Protein AF-A0A8B4QBU1-F1 (afdb_monomer_lite)

Organism: NCBI:txid1650

Structure (mmCIF, N/CA/C/O backbone):
data_AF-A0A8B4QBU1-F1
#
_entry.id   AF-A0A8B4QBU1-F1
#
loop_
_atom_site.group_PDB
_atom_site.id
_atom_site.type_symbol
_atom_site.label_atom_id
_atom_site.label_alt_id
_atom_site.label_comp_id
_atom_site.label_asym_id
_atom_site.label_entity_id
_atom_site.label_seq_id
_atom_site.pdbx_PDB_ins_code
_atom_site.Cartn_x
_atom_site.Cartn_y
_atom_site.Cartn_z
_atom_site.occupancy
_atom_site.B_iso_or_equiv
_atom_site.auth_seq_id
_atom_site.auth_comp_id
_atom_site.auth_asym_id
_atom_site.auth_atom_id
_atom_site.pdbx_PDB_model_num
ATOM 1 N N . MET A 1 1 ? -10.798 1.855 2.622 1.00 74.81 1 MET A N 1
ATOM 2 C CA . MET A 1 1 ? -9.623 2.195 1.807 1.00 74.81 1 MET A CA 1
ATOM 3 C C . MET A 1 1 ? -10.076 2.663 0.439 1.00 74.81 1 MET A C 1
ATOM 5 O O . MET A 1 1 ? -10.897 1.988 -0.184 1.00 74.81 1 MET A O 1
ATOM 9 N N . VAL A 1 2 ? -9.575 3.827 0.046 1.00 78.19 2 VAL A N 1
ATOM 10 C CA . VAL A 1 2 ? -9.852 4.567 -1.185 1.00 78.19 2 VAL A CA 1
ATOM 11 C C . VAL A 1 2 ? -8.502 5.026 -1.733 1.00 78.19 2 VAL A C 1
ATOM 13 O O . VAL A 1 2 ? -7.658 5.469 -0.966 1.00 78.19 2 VAL A O 1
ATOM 16 N N . ILE A 1 3 ? -8.283 4.914 -3.038 1.00 81.88 3 ILE A N 1
ATOM 17 C CA . ILE A 1 3 ? -7.080 5.439 -3.699 1.00 81.88 3 ILE A CA 1
ATOM 18 C C . ILE A 1 3 ? -7.419 6.841 -4.195 1.00 81.88 3 ILE A C 1
ATOM 20 O O . ILE A 1 3 ? -8.490 7.036 -4.771 1.00 81.88 3 ILE A O 1
ATOM 24 N N . THR A 1 4 ? -6.560 7.820 -3.914 1.00 85.38 4 THR A N 1
ATOM 25 C CA . THR A 1 4 ? -6.912 9.244 -4.070 1.00 85.38 4 THR A CA 1
ATOM 26 C C . THR A 1 4 ? -6.072 9.996 -5.098 1.00 85.38 4 THR A C 1
ATOM 28 O O . THR A 1 4 ? -6.498 11.058 -5.544 1.00 85.38 4 THR A O 1
ATOM 31 N N . GLY A 1 5 ? -4.933 9.454 -5.537 1.00 81.19 5 GLY A N 1
ATOM 32 C CA . GLY A 1 5 ? -4.136 10.066 -6.601 1.00 81.19 5 GLY A CA 1
ATOM 33 C C . GLY A 1 5 ? -2.785 9.394 -6.808 1.00 81.19 5 GLY A C 1
ATOM 34 O O . GLY A 1 5 ? -2.422 8.498 -6.059 1.00 81.19 5 GLY A O 1
ATOM 35 N N . PHE A 1 6 ? -2.039 9.848 -7.813 1.00 86.94 6 PHE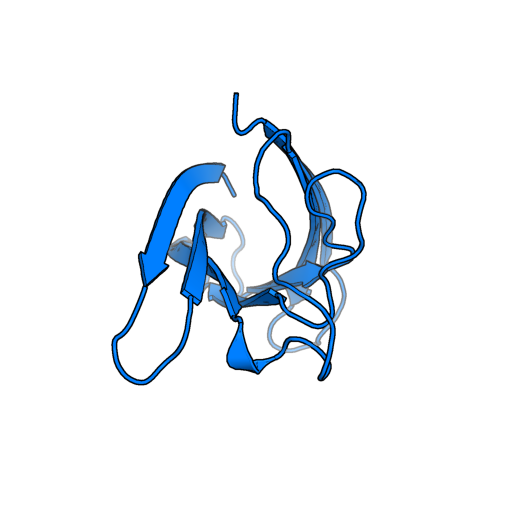 A N 1
ATOM 36 C CA . PHE A 1 6 ? -0.684 9.395 -8.131 1.00 86.94 6 PHE A CA 1
ATOM 37 C C . PHE A 1 6 ? 0.222 10.610 -8.360 1.00 86.94 6 PHE A C 1
ATOM 39 O O . PHE A 1 6 ? -0.226 11.625 -8.895 1.00 86.94 6 PHE A O 1
ATOM 46 N N . SER A 1 7 ? 1.483 10.522 -7.940 1.00 85.56 7 SER A N 1
ATOM 47 C CA . SER A 1 7 ? 2.485 11.578 -8.113 1.00 85.56 7 SER A CA 1
ATOM 48 C C . SER A 1 7 ? 3.888 10.994 -8.263 1.00 85.56 7 SER A C 1
ATOM 50 O O . SER A 1 7 ? 4.184 9.942 -7.702 1.00 85.56 7 SER A O 1
ATOM 52 N N . THR A 1 8 ? 4.767 11.691 -8.981 1.00 82.38 8 THR A N 1
ATOM 53 C CA . THR A 1 8 ? 6.185 11.330 -9.120 1.00 82.38 8 THR A CA 1
ATOM 54 C C . THR A 1 8 ? 7.069 12.492 -8.686 1.00 82.38 8 THR A C 1
ATOM 56 O O . THR A 1 8 ? 6.713 13.663 -8.848 1.00 82.38 8 THR A O 1
ATOM 59 N N . TYR A 1 9 ? 8.223 12.177 -8.102 1.00 78.75 9 TYR A N 1
ATOM 60 C CA . TYR A 1 9 ? 9.239 13.154 -7.738 1.00 78.75 9 TYR A CA 1
ATOM 61 C C . TYR A 1 9 ? 10.636 12.641 -8.096 1.00 78.75 9 TYR A C 1
ATOM 63 O O . TYR A 1 9 ? 10.913 11.449 -8.027 1.00 78.75 9 TYR A O 1
ATOM 71 N N . LYS A 1 10 ? 11.546 13.557 -8.440 1.00 74.88 10 LYS A N 1
ATOM 72 C CA . LYS A 1 10 ? 12.960 13.246 -8.685 1.00 74.88 10 LYS A CA 1
ATOM 73 C C . LYS A 1 10 ? 13.844 14.088 -7.778 1.00 74.88 10 LYS A C 1
ATOM 75 O O . LYS A 1 10 ? 13.858 15.315 -7.888 1.00 74.88 10 LYS A O 1
ATOM 80 N N . GLY A 1 11 ? 14.553 13.439 -6.859 1.00 65.44 11 GLY A N 1
ATOM 81 C CA . GLY A 1 11 ? 15.471 14.096 -5.934 1.00 65.44 11 GLY A CA 1
ATOM 82 C C . GLY A 1 11 ? 16.884 14.186 -6.510 1.00 65.44 11 GLY A C 1
ATOM 83 O O . GLY A 1 11 ? 17.365 13.249 -7.135 1.00 65.44 11 GLY A O 1
ATOM 84 N N . ALA A 1 12 ? 17.598 15.284 -6.246 1.00 57.28 12 ALA A N 1
ATOM 85 C CA . ALA A 1 12 ? 18.995 15.434 -6.678 1.00 57.28 12 ALA A CA 1
ATOM 86 C C . ALA A 1 12 ? 19.964 14.430 -6.010 1.00 57.28 12 ALA A C 1
ATOM 88 O O . ALA A 1 12 ? 21.071 14.234 -6.501 1.00 57.28 12 ALA A O 1
ATOM 89 N N . ILE A 1 13 ? 19.557 13.828 -4.885 1.00 61.78 13 ILE A N 1
ATOM 90 C CA . ILE A 1 13 ? 20.376 12.916 -4.064 1.00 61.78 13 ILE A CA 1
ATOM 91 C C . ILE A 1 13 ? 19.742 11.515 -3.953 1.00 61.78 13 ILE A C 1
ATOM 93 O O . ILE A 1 13 ? 20.457 10.546 -3.735 1.00 61.78 13 ILE A O 1
ATOM 97 N N . PHE A 1 14 ? 18.420 11.397 -4.120 1.00 58.69 14 PHE A N 1
ATOM 98 C CA . PHE A 1 14 ? 17.643 10.205 -3.744 1.00 58.69 14 PHE A CA 1
ATOM 99 C C . PHE A 1 14 ? 17.080 9.412 -4.932 1.00 58.69 14 PHE A C 1
ATOM 101 O O . PHE A 1 14 ? 16.227 8.563 -4.731 1.00 58.69 14 PHE A O 1
ATOM 108 N N . GLY A 1 15 ? 17.526 9.694 -6.159 1.00 73.25 15 GLY A N 1
ATOM 109 C CA . GLY A 1 15 ? 16.941 9.076 -7.349 1.00 73.25 15 GLY A CA 1
ATOM 110 C C . GLY A 1 15 ? 15.502 9.533 -7.610 1.00 73.25 15 GLY A C 1
ATOM 111 O O . GLY A 1 15 ? 15.027 10.551 -7.084 1.00 73.25 15 GLY A O 1
ATOM 112 N N . GLU A 1 16 ? 14.834 8.817 -8.499 1.00 85.81 16 GLU A N 1
ATOM 113 C CA . GLU A 1 16 ? 13.419 8.950 -8.802 1.00 85.81 16 GLU A CA 1
ATOM 114 C C . GLU A 1 16 ? 12.568 8.149 -7.814 1.00 85.81 16 GLU A C 1
ATOM 116 O O . GLU A 1 16 ? 12.900 7.039 -7.405 1.00 85.81 16 GLU A O 1
ATOM 121 N N . THR A 1 17 ? 11.441 8.720 -7.416 1.00 91.25 17 THR A N 1
ATOM 122 C CA . THR A 1 17 ? 10.476 8.041 -6.564 1.00 91.25 17 THR A CA 1
ATOM 123 C C . THR A 1 17 ? 9.073 8.335 -7.066 1.00 91.25 17 THR A C 1
ATOM 125 O O . THR A 1 17 ? 8.703 9.485 -7.327 1.00 91.25 17 THR A O 1
ATOM 128 N N . ALA A 1 18 ? 8.261 7.291 -7.159 1.00 92.69 18 ALA A N 1
ATOM 129 C CA . ALA A 1 18 ? 6.844 7.405 -7.464 1.00 92.69 18 ALA A CA 1
ATOM 130 C C . ALA A 1 18 ? 6.005 7.104 -6.219 1.00 92.69 18 ALA A C 1
ATOM 132 O O . ALA A 1 18 ? 6.405 6.334 -5.347 1.00 92.69 18 ALA A O 1
ATOM 133 N N . LYS A 1 19 ? 4.834 7.732 -6.124 1.00 94.69 19 LYS A N 1
ATOM 134 C CA . LYS A 1 19 ? 3.911 7.605 -4.996 1.00 94.69 19 LYS A CA 1
ATOM 135 C C . LYS A 1 19 ? 2.481 7.451 -5.484 1.00 94.69 19 LYS A C 1
ATOM 137 O O . LYS A 1 19 ? 1.963 8.320 -6.188 1.00 94.69 19 LYS A O 1
ATOM 142 N N . LEU A 1 20 ? 1.821 6.384 -5.050 1.00 95.06 20 LEU A N 1
ATOM 143 C CA . LEU A 1 20 ? 0.378 6.207 -5.194 1.00 95.06 20 LEU A CA 1
ATOM 144 C C . LEU A 1 20 ? -0.295 6.555 -3.860 1.00 95.06 20 LEU A C 1
ATOM 146 O O . LEU A 1 20 ? -0.127 5.832 -2.882 1.00 95.06 20 LEU A O 1
ATOM 150 N N . LEU A 1 21 ? -1.051 7.654 -3.826 1.00 94.94 21 LEU A N 1
ATOM 151 C CA . LEU A 1 21 ? -1.711 8.178 -2.629 1.00 94.94 21 LEU A CA 1
ATOM 152 C C . LEU A 1 21 ? -2.921 7.309 -2.254 1.00 94.94 21 LEU A C 1
ATOM 154 O O . LEU A 1 21 ? -3.873 7.152 -3.033 1.00 94.94 21 LEU A O 1
ATOM 158 N N . VAL A 1 22 ? -2.944 6.822 -1.018 1.00 95.44 22 VAL A N 1
ATOM 159 C CA . VAL A 1 22 ? -3.986 5.950 -0.469 1.00 95.44 22 VAL A CA 1
ATOM 160 C C . VAL A 1 22 ? -4.581 6.568 0.795 1.00 95.44 22 VAL A C 1
ATOM 162 O O . VAL A 1 22 ? -3.886 6.986 1.717 1.00 95.44 22 VAL A O 1
ATOM 165 N N . GLU A 1 23 ? -5.908 6.595 0.862 1.00 96.50 23 GLU A N 1
ATOM 166 C CA . GLU A 1 23 ? -6.657 6.918 2.071 1.00 96.50 23 GLU A CA 1
ATOM 167 C C . GLU A 1 23 ? -7.228 5.636 2.692 1.00 96.50 23 GLU A C 1
ATOM 169 O O . GLU A 1 23 ? -8.050 4.918 2.106 1.00 96.50 23 GLU A O 1
ATOM 174 N N . ILE A 1 24 ? -6.815 5.337 3.920 1.00 96.38 24 ILE A N 1
ATOM 175 C CA . ILE A 1 24 ? -7.197 4.125 4.642 1.00 96.38 24 ILE A CA 1
ATOM 176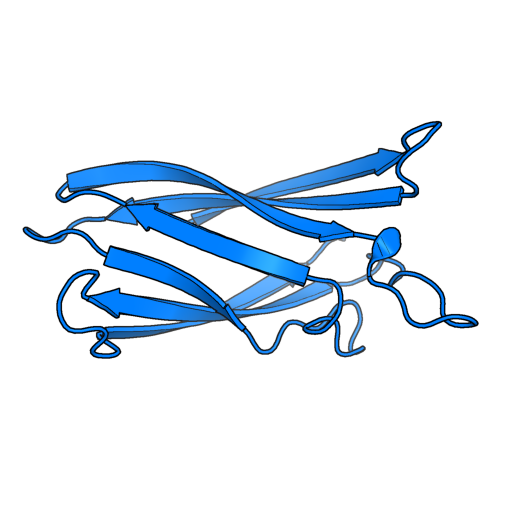 C C . ILE A 1 24 ? -8.071 4.513 5.828 1.00 96.38 24 ILE A C 1
ATOM 178 O O . ILE A 1 24 ? -7.597 5.060 6.814 1.00 96.38 24 ILE A O 1
ATOM 182 N N . THR A 1 25 ? -9.362 4.190 5.759 1.00 96.38 25 THR A N 1
ATOM 183 C CA . THR A 1 25 ? -10.285 4.315 6.896 1.00 96.38 25 THR A CA 1
ATOM 184 C C . THR A 1 25 ? -10.466 2.972 7.588 1.00 96.38 25 THR A C 1
ATOM 186 O O . THR A 1 25 ? -11.062 2.057 7.006 1.00 96.38 25 THR A O 1
ATOM 189 N N . ASN A 1 26 ? -10.030 2.882 8.842 1.00 96.75 26 ASN A N 1
ATOM 190 C CA . ASN A 1 26 ? -10.310 1.749 9.711 1.00 96.75 26 ASN A CA 1
ATOM 191 C C . ASN A 1 26 ? -11.669 1.949 10.398 1.00 96.75 26 ASN A C 1
ATOM 193 O O . ASN A 1 26 ? -11.836 2.824 11.245 1.00 96.75 26 ASN A O 1
ATOM 197 N N . LYS A 1 27 ? -12.657 1.124 10.040 1.00 95.75 27 LYS A N 1
ATOM 198 C CA . LYS A 1 27 ? -14.002 1.159 10.645 1.00 95.75 27 LYS A CA 1
ATOM 199 C C . LYS A 1 27 ? -14.171 0.185 11.815 1.00 95.75 27 LYS A C 1
ATOM 201 O O . LYS A 1 27 ? -15.240 0.172 12.426 1.00 95.75 27 LYS A O 1
ATOM 206 N N . SER A 1 28 ? -13.162 -0.623 12.124 1.00 94.81 28 SER A N 1
ATOM 207 C CA . SER A 1 28 ? -13.205 -1.599 13.215 1.00 94.81 28 SER A CA 1
ATOM 208 C C . SER A 1 28 ? -12.961 -0.948 14.585 1.00 94.81 28 SER A C 1
ATOM 210 O O . SER A 1 28 ? -12.678 0.249 14.677 1.00 94.81 28 SER A O 1
ATOM 212 N N . ASP A 1 29 ? -13.112 -1.740 15.647 1.00 96.38 29 ASP A N 1
ATOM 213 C CA . ASP A 1 29 ? -12.877 -1.335 17.042 1.00 96.38 29 ASP A CA 1
ATOM 214 C C . ASP A 1 29 ? -11.447 -1.645 17.528 1.00 96.38 29 ASP A C 1
ATOM 216 O O . ASP A 1 29 ? -11.157 -1.519 18.714 1.00 96.38 29 ASP A O 1
ATOM 220 N N . ARG A 1 30 ? -10.545 -2.040 16.623 1.00 94.19 30 ARG A N 1
ATOM 221 C CA . ARG A 1 30 ? -9.143 -2.375 16.914 1.00 94.19 30 ARG A CA 1
ATOM 222 C C . ARG A 1 30 ? -8.201 -1.706 15.915 1.00 94.19 30 ARG A C 1
ATOM 224 O O . ARG A 1 30 ? -8.657 -1.243 14.872 1.00 94.19 30 ARG A O 1
ATOM 231 N N . ALA A 1 31 ? -6.913 -1.615 16.235 1.00 97.62 31 ALA A N 1
ATOM 232 C CA . ALA A 1 31 ? -5.908 -1.182 15.265 1.00 97.62 31 ALA A CA 1
ATOM 233 C C . ALA A 1 31 ? -5.722 -2.252 14.175 1.00 97.62 31 ALA A C 1
ATOM 235 O O . ALA A 1 31 ? -5.926 -3.439 14.428 1.00 97.62 31 ALA A O 1
ATOM 236 N N . ILE A 1 32 ? -5.386 -1.811 12.965 1.00 97.69 32 ILE A N 1
ATOM 237 C CA . ILE A 1 32 ? -5.070 -2.684 11.830 1.00 97.69 32 ILE A CA 1
ATOM 238 C C . ILE A 1 32 ? -3.753 -2.238 11.211 1.00 97.69 32 ILE A C 1
ATOM 240 O O . ILE A 1 32 ? -3.490 -1.035 11.192 1.00 97.69 32 ILE A O 1
ATOM 244 N N . SER A 1 33 ? -3.004 -3.173 10.645 1.00 97.25 33 SER A N 1
ATOM 245 C CA . SER A 1 33 ? -1.831 -2.890 9.810 1.00 97.25 33 SER A CA 1
ATOM 246 C C . SER A 1 33 ? -2.195 -3.177 8.356 1.00 97.25 33 SER A C 1
ATOM 248 O O . SER A 1 33 ? -2.893 -4.154 8.071 1.00 97.25 33 SER A O 1
ATOM 250 N N . VAL A 1 34 ? -1.789 -2.309 7.431 1.00 97.38 34 VAL A N 1
ATOM 251 C CA . VAL A 1 34 ? -2.111 -2.424 6.004 1.00 97.38 34 VAL A CA 1
ATOM 252 C C . VAL A 1 34 ? -0.832 -2.449 5.188 1.00 97.38 34 VAL A C 1
ATOM 254 O O . VAL A 1 34 ? -0.070 -1.488 5.209 1.00 97.38 34 VAL A O 1
ATOM 257 N N . HIS A 1 35 ? -0.654 -3.535 4.441 1.00 96.62 35 HIS A N 1
ATOM 258 C CA . HIS A 1 35 ? 0.461 -3.741 3.527 1.00 96.62 35 HIS A CA 1
ATOM 259 C C . HIS A 1 35 ? -0.032 -3.724 2.084 1.00 96.62 35 HIS A C 1
ATOM 261 O O . HIS A 1 35 ? -1.200 -4.033 1.826 1.00 96.62 35 HIS A O 1
ATOM 267 N N . ALA A 1 36 ? 0.849 -3.365 1.154 1.00 95.94 36 ALA A N 1
ATOM 268 C CA . ALA A 1 36 ? 0.630 -3.535 -0.277 1.00 95.94 36 ALA A CA 1
ATOM 269 C C . ALA A 1 36 ? 1.574 -4.629 -0.798 1.00 95.94 36 ALA A C 1
ATOM 271 O O . ALA A 1 36 ? 2.784 -4.505 -0.658 1.00 95.94 36 ALA A O 1
ATOM 272 N N . ASP A 1 37 ? 1.004 -5.681 -1.385 1.00 95.00 37 ASP A N 1
ATOM 273 C CA . ASP A 1 37 ? 1.699 -6.888 -1.838 1.00 95.00 37 ASP A CA 1
ATOM 274 C C . ASP A 1 37 ? 1.308 -7.236 -3.283 1.00 95.00 37 ASP A C 1
ATOM 276 O O . ASP A 1 37 ? 0.236 -6.841 -3.763 1.00 95.00 37 ASP A O 1
ATOM 280 N N . HIS A 1 38 ? 2.120 -8.061 -3.951 1.00 96.38 38 HIS A N 1
ATOM 281 C CA . HIS A 1 38 ? 1.910 -8.506 -5.336 1.00 96.38 38 HIS A CA 1
ATOM 282 C C . HIS A 1 38 ? 1.730 -7.341 -6.316 1.00 96.38 38 HIS A C 1
ATOM 284 O O . HIS A 1 38 ? 0.900 -7.388 -7.228 1.00 96.38 38 HIS A O 1
ATOM 290 N N . ILE A 1 39 ? 2.485 -6.278 -6.085 1.00 97.00 39 ILE A N 1
ATOM 291 C CA . ILE A 1 39 ? 2.488 -5.052 -6.847 1.00 97.00 39 ILE A CA 1
ATOM 292 C C . ILE A 1 39 ? 3.103 -5.315 -8.213 1.00 97.00 39 ILE A C 1
ATOM 294 O O . ILE A 1 39 ? 4.209 -5.844 -8.350 1.00 97.00 39 ILE A O 1
ATOM 298 N N . SER A 1 40 ? 2.381 -4.884 -9.237 1.00 96.62 40 SER A N 1
ATOM 299 C CA . SER A 1 40 ? 2.892 -4.776 -10.591 1.00 96.62 40 SER A CA 1
ATOM 300 C C . SER A 1 40 ? 2.578 -3.404 -11.167 1.00 96.62 40 SER A C 1
ATOM 302 O O . SER A 1 40 ? 1.540 -2.803 -10.879 1.00 96.62 40 SER A O 1
ATOM 304 N N . VAL A 1 41 ? 3.499 -2.903 -11.978 1.00 96.12 41 VAL A N 1
ATOM 305 C CA . VAL A 1 41 ? 3.355 -1.658 -12.728 1.00 96.12 41 VAL A CA 1
ATOM 306 C C . VAL A 1 41 ? 3.530 -2.004 -14.197 1.00 96.12 41 VAL A C 1
ATOM 308 O O . VAL A 1 41 ? 4.540 -2.595 -14.575 1.00 96.12 41 VAL A O 1
ATOM 311 N N . ASP A 1 42 ? 2.529 -1.684 -15.014 1.00 94.94 42 ASP A N 1
ATOM 312 C CA . ASP A 1 42 ? 2.509 -1.975 -16.455 1.00 94.94 42 ASP A CA 1
ATOM 313 C C . ASP A 1 42 ? 2.794 -3.463 -16.770 1.00 94.94 42 ASP A C 1
ATOM 315 O O . ASP A 1 42 ? 3.487 -3.811 -17.727 1.00 94.94 42 ASP A O 1
ATOM 319 N N . GLY A 1 43 ? 2.296 -4.365 -15.914 1.00 94.06 43 GLY A N 1
ATOM 320 C CA . GLY A 1 43 ? 2.481 -5.816 -16.035 1.00 94.06 43 GLY A CA 1
ATOM 321 C C . GLY A 1 43 ? 3.847 -6.348 -15.578 1.00 94.06 43 GLY A C 1
ATOM 322 O O . GLY A 1 43 ? 4.092 -7.550 -15.689 1.00 94.06 43 GLY A O 1
ATOM 323 N N . VAL A 1 44 ? 4.730 -5.496 -15.048 1.00 93.25 44 VAL A N 1
ATOM 324 C CA . VAL A 1 44 ? 6.033 -5.885 -14.485 1.00 93.25 44 VAL A CA 1
ATOM 325 C C . VAL A 1 44 ? 5.952 -5.907 -12.961 1.00 93.25 44 VAL A C 1
ATOM 327 O O . VAL A 1 44 ? 5.471 -4.950 -12.359 1.00 93.25 44 VAL A O 1
ATOM 330 N N . MET A 1 45 ? 6.427 -6.986 -12.331 1.00 94.44 45 MET A N 1
ATOM 331 C CA . MET A 1 45 ? 6.487 -7.087 -10.867 1.00 94.44 45 MET A CA 1
ATOM 332 C C . MET A 1 45 ? 7.362 -5.977 -10.281 1.00 94.44 45 MET A C 1
ATOM 334 O O . MET A 1 45 ? 8.468 -5.751 -10.766 1.00 94.44 45 MET A O 1
ATOM 338 N N . ALA A 1 46 ? 6.853 -5.319 -9.244 1.00 94.75 46 ALA A N 1
ATOM 339 C CA . ALA A 1 46 ? 7.485 -4.180 -8.585 1.00 94.75 46 ALA A CA 1
ATOM 340 C C . ALA A 1 46 ? 7.469 -4.305 -7.047 1.00 94.75 46 ALA A C 1
ATOM 342 O O . ALA A 1 46 ? 7.670 -3.317 -6.345 1.00 94.75 46 ALA A O 1
ATOM 343 N N . ASP A 1 47 ? 7.216 -5.504 -6.509 1.00 92.81 47 ASP A N 1
ATOM 344 C CA . ASP A 1 47 ? 7.254 -5.790 -5.063 1.00 92.81 47 ASP A CA 1
ATOM 345 C C . ASP A 1 47 ? 8.622 -5.496 -4.430 1.00 92.81 47 ASP A C 1
ATOM 347 O O . ASP A 1 47 ? 8.711 -5.139 -3.263 1.00 92.81 47 ASP A O 1
ATOM 351 N N . ASP A 1 48 ? 9.701 -5.651 -5.194 1.00 92.25 48 ASP A N 1
ATOM 352 C CA . ASP A 1 48 ? 11.079 -5.431 -4.751 1.00 92.25 48 ASP A CA 1
ATOM 353 C C . ASP A 1 48 ? 11.439 -3.949 -4.600 1.00 92.25 48 ASP A C 1
ATOM 355 O O . ASP A 1 48 ? 12.345 -3.606 -3.840 1.00 92.25 48 ASP A O 1
ATOM 359 N N . VAL A 1 49 ? 10.719 -3.077 -5.303 1.00 93.75 49 VAL A N 1
ATOM 360 C CA . VAL A 1 49 ? 10.959 -1.629 -5.315 1.00 93.75 49 VAL A CA 1
ATOM 361 C C . VAL A 1 49 ? 9.842 -0.830 -4.662 1.00 93.75 49 VAL A C 1
ATOM 363 O O . VAL A 1 49 ? 9.951 0.394 -4.577 1.00 93.75 49 VAL A O 1
ATOM 366 N N . SER A 1 50 ? 8.766 -1.491 -4.226 1.00 94.69 50 SER A N 1
ATOM 367 C CA . SER A 1 50 ? 7.594 -0.840 -3.651 1.00 94.69 50 SER A CA 1
ATOM 368 C C . SER A 1 50 ? 7.344 -1.240 -2.207 1.00 94.69 50 SER A C 1
ATOM 370 O O . SER A 1 50 ? 7.635 -2.354 -1.785 1.00 94.69 50 SER A O 1
ATOM 372 N N . PHE A 1 51 ? 6.804 -0.306 -1.428 1.00 94.69 51 PHE A N 1
ATOM 373 C CA . PHE A 1 51 ? 6.426 -0.572 -0.049 1.00 94.69 51 PHE A CA 1
ATOM 374 C C . PHE A 1 51 ? 5.265 0.310 0.410 1.00 94.69 51 PHE A C 1
ATOM 376 O O . PHE A 1 51 ? 5.144 1.486 0.052 1.00 94.69 51 PHE A O 1
ATOM 383 N N . LEU A 1 52 ? 4.425 -0.288 1.248 1.00 96.06 52 LEU A N 1
ATOM 384 C CA . LEU A 1 52 ? 3.456 0.366 2.113 1.00 96.06 52 LEU A CA 1
ATOM 385 C C . LEU A 1 52 ? 3.364 -0.480 3.379 1.00 96.06 52 LEU A C 1
ATOM 387 O O . LEU A 1 52 ? 3.081 -1.672 3.287 1.00 96.06 52 LEU A O 1
ATOM 391 N N . ASP A 1 53 ? 3.553 0.154 4.526 1.00 94.31 53 ASP A N 1
ATOM 392 C CA . ASP A 1 53 ? 3.279 -0.422 5.838 1.00 94.31 53 ASP A CA 1
ATOM 393 C C . ASP A 1 53 ? 2.678 0.694 6.698 1.00 94.31 53 ASP A C 1
ATOM 395 O O . ASP A 1 53 ? 3.342 1.686 7.007 1.00 94.31 53 ASP A O 1
ATOM 399 N N . GLU A 1 54 ? 1.378 0.592 6.976 1.00 97.00 54 GLU A N 1
ATOM 400 C CA . GLU A 1 54 ? 0.633 1.617 7.704 1.00 97.00 54 GLU A CA 1
ATOM 401 C C . GLU A 1 54 ? -0.254 0.995 8.787 1.00 97.00 54 GLU A C 1
ATOM 403 O O . GLU A 1 54 ? -1.219 0.280 8.490 1.00 97.00 54 GLU A O 1
ATOM 408 N N . THR A 1 55 ? -0.003 1.360 10.046 1.00 97.44 55 THR A N 1
ATOM 409 C CA . THR A 1 55 ? -0.911 1.065 11.161 1.00 97.44 55 THR A CA 1
ATOM 410 C C . THR A 1 55 ? -1.977 2.151 11.291 1.00 97.44 55 THR A C 1
ATOM 412 O O . THR A 1 55 ? -1.696 3.315 11.574 1.00 97.44 55 THR A O 1
ATOM 415 N N . VAL A 1 56 ? -3.249 1.759 11.192 1.00 97.69 56 VAL A N 1
ATOM 416 C CA . VAL A 1 56 ? -4.395 2.660 11.360 1.00 97.69 56 VAL A CA 1
ATOM 417 C C . VAL A 1 56 ? -5.159 2.310 12.630 1.00 97.69 56 VAL A C 1
ATOM 419 O O . VAL A 1 56 ? -5.829 1.278 12.723 1.00 97.69 56 VAL A O 1
ATOM 422 N N . ALA A 1 57 ? -5.119 3.214 13.610 1.00 97.88 57 ALA A N 1
ATOM 423 C CA . ALA A 1 57 ? -5.856 3.065 14.862 1.00 97.88 57 ALA A CA 1
ATOM 424 C C . ALA A 1 57 ? -7.377 2.915 14.644 1.00 97.88 57 ALA A C 1
ATOM 426 O O . ALA A 1 57 ? -7.941 3.370 13.643 1.00 97.88 57 ALA A O 1
ATOM 427 N N . ALA A 1 58 ? -8.055 2.305 15.621 1.00 97.19 58 ALA A N 1
ATOM 428 C CA . ALA A 1 58 ? -9.501 2.092 15.592 1.00 97.19 58 ALA A CA 1
ATOM 429 C C . ALA A 1 58 ? -10.264 3.392 15.281 1.00 97.19 58 ALA A C 1
ATOM 431 O O . ALA A 1 58 ? -10.015 4.442 15.882 1.00 97.19 58 ALA A O 1
ATOM 432 N N . LYS A 1 59 ? -11.221 3.317 14.348 1.00 97.38 59 LYS A N 1
ATOM 433 C CA . LYS A 1 59 ? -12.068 4.445 13.908 1.00 97.38 59 LYS A CA 1
ATOM 434 C C . LYS A 1 59 ? -11.313 5.650 13.324 1.00 97.38 59 LYS A C 1
ATOM 436 O O . LYS A 1 59 ? -11.894 6.735 13.242 1.00 97.38 59 LYS A O 1
ATOM 441 N N . LYS A 1 60 ? -10.041 5.510 12.935 1.00 98.12 60 LYS A N 1
ATOM 442 C CA . LYS A 1 60 ? -9.251 6.589 12.317 1.00 98.12 60 LYS A CA 1
ATOM 443 C C . LYS A 1 60 ? -9.113 6.418 10.806 1.00 98.12 60 LYS A C 1
ATOM 445 O O . LYS A 1 60 ? -9.369 5.351 10.246 1.00 98.12 60 LYS A O 1
ATOM 450 N N . THR A 1 61 ? -8.706 7.512 10.167 1.00 97.62 61 THR A N 1
ATOM 451 C CA . THR A 1 61 ? -8.308 7.555 8.761 1.00 97.62 61 THR A CA 1
ATOM 452 C C . THR A 1 61 ? -6.847 7.977 8.679 1.00 97.62 61 THR A C 1
ATOM 454 O O . THR A 1 61 ? -6.479 8.979 9.290 1.00 97.62 61 THR A O 1
ATOM 457 N N . ALA A 1 62 ? 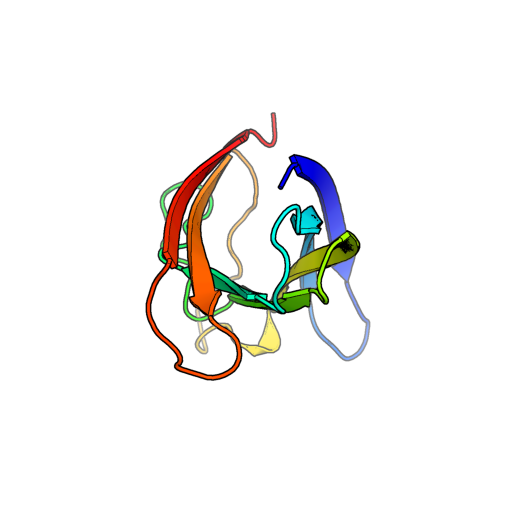-6.055 7.239 7.908 1.00 97.00 62 ALA A N 1
ATOM 458 C CA . ALA A 1 62 ? -4.697 7.599 7.521 1.00 97.00 62 ALA A CA 1
ATOM 459 C C . ALA A 1 62 ? -4.658 8.001 6.040 1.00 97.00 62 ALA A C 1
ATOM 461 O O . ALA A 1 62 ? -5.417 7.470 5.224 1.00 97.00 62 ALA A O 1
ATOM 462 N N . LYS A 1 63 ? -3.775 8.944 5.709 1.00 96.25 63 LYS A N 1
ATOM 463 C CA . LYS A 1 63 ? -3.395 9.291 4.336 1.00 96.25 63 LYS A CA 1
ATOM 464 C C . LYS A 1 63 ? -1.920 8.958 4.195 1.00 96.25 63 LYS A C 1
ATOM 466 O O . LYS A 1 63 ? -1.115 9.518 4.932 1.00 96.25 63 LYS A O 1
ATOM 471 N N . THR A 1 64 ? -1.617 8.033 3.304 1.00 96.00 64 THR A N 1
ATOM 472 C CA . THR A 1 64 ? -0.303 7.403 3.161 1.00 96.00 64 THR A CA 1
ATOM 473 C C . THR A 1 64 ? -0.066 7.066 1.690 1.00 96.00 64 THR A C 1
ATOM 475 O O . THR A 1 64 ? -0.951 7.296 0.863 1.00 96.00 64 THR A O 1
ATOM 478 N N . ASP A 1 65 ? 1.099 6.520 1.357 1.00 95.88 65 ASP A N 1
ATOM 479 C CA . ASP A 1 65 ? 1.511 6.275 -0.023 1.00 95.88 65 ASP A CA 1
ATOM 480 C C . ASP A 1 65 ? 2.046 4.853 -0.192 1.00 95.88 65 ASP A C 1
ATOM 482 O O . ASP A 1 65 ? 2.862 4.407 0.612 1.00 95.88 65 ASP A O 1
ATOM 486 N N . ILE A 1 66 ? 1.690 4.185 -1.294 1.00 96.38 66 ILE A N 1
ATOM 487 C CA . ILE A 1 66 ? 2.572 3.138 -1.826 1.00 96.38 66 ILE A CA 1
ATOM 488 C C . ILE A 1 66 ? 3.739 3.870 -2.480 1.00 96.38 66 ILE A C 1
ATOM 490 O O . ILE A 1 66 ? 3.537 4.633 -3.432 1.00 96.38 66 ILE A O 1
ATOM 494 N N . THR A 1 67 ? 4.936 3.676 -1.937 1.00 95.56 67 THR A N 1
ATOM 495 C CA . THR A 1 67 ? 6.159 4.324 -2.415 1.00 95.56 67 THR A CA 1
ATOM 496 C C . THR A 1 67 ? 6.930 3.360 -3.297 1.00 95.56 67 THR A C 1
ATOM 498 O O . THR A 1 67 ? 7.103 2.211 -2.914 1.00 95.56 67 THR A O 1
ATOM 501 N N . PHE A 1 68 ? 7.393 3.834 -4.452 1.00 94.62 68 PHE A N 1
ATOM 502 C CA . PHE A 1 68 ? 8.286 3.120 -5.360 1.00 94.62 68 PHE A CA 1
ATOM 503 C C . PHE A 1 68 ? 9.613 3.865 -5.414 1.00 94.62 68 PHE A C 1
ATOM 505 O O . PHE A 1 68 ? 9.614 5.034 -5.803 1.00 94.62 68 PHE A O 1
ATOM 512 N N . ASP A 1 69 ? 10.717 3.222 -5.047 1.00 92.50 69 ASP A N 1
ATOM 513 C CA . ASP A 1 69 ? 12.010 3.890 -4.866 1.00 92.50 69 ASP A CA 1
ATOM 514 C C . ASP A 1 69 ? 13.077 3.340 -5.827 1.00 92.50 69 ASP A C 1
ATOM 516 O O . ASP A 1 69 ? 13.409 2.154 -5.790 1.00 92.50 69 ASP A O 1
ATOM 520 N N . GLU A 1 70 ? 13.647 4.211 -6.672 1.00 90.31 70 GLU A N 1
ATOM 521 C CA . GLU A 1 70 ? 14.727 3.857 -7.603 1.00 90.31 70 GLU A CA 1
ATOM 522 C C . GLU A 1 70 ? 15.959 3.294 -6.882 1.00 90.31 70 GLU A C 1
ATOM 524 O O . GLU A 1 70 ? 16.679 2.469 -7.443 1.00 90.31 70 GLU A O 1
ATOM 529 N N . LEU A 1 71 ? 16.198 3.673 -5.623 1.00 90.12 71 LEU A N 1
ATOM 530 C CA . LEU A 1 71 ? 17.324 3.157 -4.843 1.00 90.12 71 LEU A CA 1
ATOM 531 C C . LEU A 1 71 ? 17.212 1.656 -4.538 1.00 90.12 71 LEU A C 1
ATOM 533 O O . LEU A 1 71 ? 18.223 1.027 -4.221 1.00 90.12 71 LEU A O 1
ATOM 537 N N . LEU A 1 72 ? 16.006 1.089 -4.626 1.00 91.00 72 LEU A N 1
ATOM 538 C CA . LEU A 1 72 ? 15.753 -0.340 -4.440 1.00 91.00 72 LEU A CA 1
ATOM 539 C C . LEU A 1 72 ? 15.869 -1.134 -5.747 1.00 91.00 72 LEU A C 1
ATOM 541 O O . LEU A 1 72 ? 15.919 -2.363 -5.712 1.00 91.00 72 LEU A O 1
ATOM 545 N N . VAL A 1 73 ? 15.944 -0.456 -6.897 1.00 90.62 73 VAL A N 1
ATOM 546 C CA . VAL A 1 73 ? 16.061 -1.110 -8.203 1.00 90.62 73 VAL A CA 1
ATOM 547 C C . VAL A 1 73 ? 17.375 -1.880 -8.283 1.00 90.62 73 VAL A C 1
ATOM 549 O O . VAL A 1 73 ? 18.463 -1.359 -8.022 1.00 90.62 73 VAL A O 1
ATOM 552 N N . GLU A 1 74 ? 17.287 -3.143 -8.699 1.00 89.31 74 GLU A N 1
ATOM 553 C CA . GLU A 1 74 ? 18.465 -3.971 -8.932 1.00 89.31 74 GLU A CA 1
ATOM 554 C C . GLU A 1 74 ? 19.410 -3.316 -9.953 1.00 89.31 74 GLU A C 1
ATOM 556 O O . GLU A 1 74 ? 18.998 -2.827 -11.008 1.00 89.31 74 GLU A O 1
ATOM 5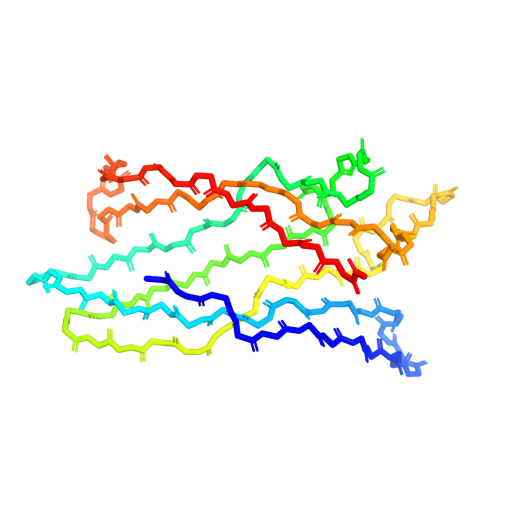61 N N . LYS A 1 75 ? 20.716 -3.349 -9.672 1.00 87.94 75 LYS A N 1
ATOM 562 C CA . LYS A 1 75 ? 21.735 -2.746 -10.537 1.00 87.94 75 LYS A CA 1
ATOM 563 C C . LYS A 1 75 ? 21.608 -3.233 -11.987 1.00 87.94 75 LYS A C 1
ATOM 565 O O . LYS A 1 75 ? 21.790 -4.412 -12.273 1.00 87.94 75 LYS A O 1
ATOM 570 N N . GLY A 1 76 ? 21.422 -2.289 -12.909 1.00 85.19 76 GLY A N 1
ATOM 571 C CA . GLY A 1 76 ? 21.289 -2.567 -14.343 1.00 85.19 76 GLY A CA 1
ATOM 572 C C . GLY A 1 76 ? 19.845 -2.757 -14.815 1.00 85.19 76 GLY A C 1
ATOM 573 O O . GLY A 1 76 ? 19.642 -2.977 -16.007 1.00 85.19 76 GLY A O 1
ATOM 574 N N . LYS A 1 77 ? 18.864 -2.648 -13.914 1.00 88.56 77 LYS A N 1
ATOM 575 C CA . LYS A 1 77 ? 17.451 -2.459 -14.246 1.00 88.56 77 LYS A CA 1
ATOM 576 C C . LYS A 1 77 ? 17.065 -0.985 -14.119 1.00 88.56 77 LYS A C 1
ATOM 578 O O . LYS A 1 77 ? 17.824 -0.174 -13.592 1.00 88.56 77 LYS A O 1
ATOM 583 N N . GLU A 1 78 ? 15.888 -0.664 -14.633 1.00 87.50 78 GLU A N 1
ATOM 584 C CA . GLU A 1 78 ? 15.277 0.660 -14.558 1.00 87.50 78 GLU A CA 1
ATOM 585 C C . GLU A 1 78 ? 13.996 0.581 -13.723 1.00 87.50 78 GLU A C 1
ATOM 587 O O . GLU A 1 78 ? 13.386 -0.487 -13.614 1.00 87.50 78 GLU A O 1
ATOM 592 N N . MET A 1 79 ? 13.582 1.716 -13.159 1.00 89.81 79 MET A N 1
ATOM 593 C CA . MET A 1 79 ? 12.254 1.848 -12.564 1.00 89.81 79 MET A CA 1
ATOM 594 C C . MET A 1 79 ? 11.156 1.511 -13.588 1.00 89.81 79 MET A C 1
ATOM 596 O O . MET A 1 79 ? 11.326 1.777 -14.784 1.00 89.81 79 MET A O 1
ATOM 600 N N . PRO A 1 80 ? 10.002 0.981 -13.142 1.00 89.19 80 PRO A N 1
ATOM 601 C CA . PRO A 1 80 ? 8.826 0.872 -13.994 1.00 89.19 80 PRO A CA 1
ATOM 602 C C . PRO A 1 80 ? 8.433 2.227 -14.594 1.00 89.19 80 PRO A C 1
ATOM 604 O O . PRO A 1 80 ? 8.718 3.278 -14.022 1.00 89.19 80 PRO A O 1
ATOM 607 N N . LYS A 1 81 ? 7.761 2.215 -15.748 1.00 90.69 81 LYS A N 1
ATOM 608 C CA . LYS A 1 81 ? 7.462 3.447 -16.495 1.00 90.69 81 LYS A CA 1
ATOM 609 C C . LYS A 1 81 ? 6.215 4.189 -16.020 1.00 90.69 81 LYS A C 1
ATOM 611 O O . LYS A 1 81 ? 6.105 5.385 -16.280 1.00 90.69 81 LYS A O 1
ATOM 616 N N . PHE A 1 82 ? 5.305 3.507 -15.323 1.00 92.81 82 PHE A N 1
ATOM 617 C CA . PHE A 1 82 ? 4.050 4.075 -14.820 1.00 92.81 82 PHE A CA 1
ATOM 618 C C . PHE A 1 82 ? 3.179 4.663 -15.947 1.00 92.81 82 PHE A C 1
ATOM 620 O O . PHE A 1 82 ? 2.681 5.786 -15.856 1.00 92.81 82 PHE A O 1
ATOM 627 N N . GLU A 1 83 ? 3.002 3.915 -17.038 1.00 92.56 83 GLU A N 1
ATOM 628 C CA . GLU A 1 83 ? 2.312 4.388 -18.241 1.00 92.56 83 GLU A CA 1
ATOM 629 C C . GLU A 1 83 ? 0.866 3.904 -18.392 1.00 92.56 83 GLU A C 1
ATOM 631 O O . GLU A 1 83 ? 0.084 4.597 -19.054 1.00 92.56 83 GLU A O 1
ATOM 636 N N . GLU A 1 84 ? 0.516 2.743 -17.843 1.00 94.00 84 GLU A N 1
ATOM 637 C CA . GLU A 1 84 ? -0.766 2.068 -18.053 1.00 94.00 84 GLU A CA 1
ATOM 638 C C . GLU A 1 84 ? -1.524 1.887 -16.738 1.00 94.00 84 GLU A C 1
ATOM 640 O O . GLU A 1 84 ? -2.593 2.482 -16.551 1.00 94.00 84 GLU A O 1
ATOM 645 N N . ALA A 1 85 ? -0.990 1.072 -15.826 1.00 95.56 85 ALA A N 1
ATOM 646 C CA . ALA A 1 85 ? -1.689 0.700 -14.604 1.00 95.56 85 ALA A CA 1
ATOM 647 C C . ALA A 1 85 ? -0.755 0.253 -13.474 1.00 95.56 85 ALA A C 1
ATOM 649 O O . ALA A 1 85 ? 0.328 -0.281 -13.703 1.00 95.56 85 ALA A O 1
ATOM 650 N N . ILE A 1 86 ? -1.237 0.429 -12.244 1.00 96.62 86 ILE A N 1
ATOM 651 C CA . ILE A 1 86 ? -0.670 -0.155 -11.028 1.00 96.62 86 ILE A CA 1
ATOM 652 C C . ILE A 1 86 ? -1.686 -1.148 -10.476 1.00 96.62 86 ILE A C 1
ATOM 654 O O . ILE A 1 86 ? -2.828 -0.784 -10.177 1.00 96.62 86 ILE A O 1
ATOM 658 N N . GLU A 1 87 ? -1.270 -2.393 -10.319 1.00 97.31 87 GLU A N 1
ATOM 659 C CA . GLU A 1 87 ? -2.096 -3.472 -9.791 1.00 97.31 87 GLU A CA 1
ATOM 660 C C . GLU A 1 87 ? -1.435 -4.081 -8.566 1.00 97.31 87 GLU A C 1
ATOM 662 O O . GLU A 1 87 ? -0.216 -4.062 -8.437 1.00 97.31 87 GLU A O 1
ATOM 667 N N . GLY A 1 88 ? -2.241 -4.636 -7.670 1.00 96.88 88 GLY A N 1
ATOM 668 C CA . GLY A 1 88 ? -1.727 -5.371 -6.527 1.00 96.88 88 GLY A CA 1
ATOM 669 C C . GLY A 1 88 ? -2.817 -5.750 -5.547 1.00 96.88 88 GLY A C 1
ATOM 670 O O . GLY A 1 88 ? -4.006 -5.798 -5.880 1.00 96.88 88 GLY A O 1
ATOM 671 N N . LYS A 1 89 ? -2.412 -6.023 -4.313 1.00 96.44 89 LYS A N 1
ATOM 672 C CA . LYS A 1 89 ? -3.294 -6.445 -3.232 1.00 96.44 89 LYS A CA 1
ATOM 673 C C . LYS A 1 89 ? -2.951 -5.687 -1.966 1.00 96.44 89 LYS A C 1
ATOM 675 O O . LYS A 1 89 ? -1.792 -5.552 -1.616 1.00 96.44 89 LYS A O 1
ATOM 680 N N . PHE A 1 90 ? -3.971 -5.231 -1.255 1.00 97.00 90 PHE A N 1
ATOM 681 C CA . PHE A 1 90 ? -3.795 -4.827 0.127 1.00 97.00 90 PHE A CA 1
ATOM 682 C C . PHE A 1 90 ? -4.047 -6.017 1.035 1.00 97.00 90 PHE A C 1
ATOM 684 O O . PHE A 1 90 ? -5.130 -6.613 0.965 1.00 97.00 90 PHE A O 1
ATOM 691 N N . THR A 1 91 ? -3.088 -6.323 1.897 1.00 96.75 91 THR A N 1
ATOM 692 C CA . THR A 1 91 ? -3.256 -7.306 2.966 1.00 96.75 91 THR A CA 1
ATOM 693 C C . THR A 1 91 ? -3.389 -6.565 4.287 1.00 96.75 91 THR A C 1
ATOM 695 O O . THR A 1 91 ? -2.577 -5.707 4.626 1.00 96.75 91 THR A O 1
ATOM 698 N N . ILE A 1 92 ? -4.478 -6.840 4.999 1.00 96.06 92 ILE A N 1
ATOM 699 C CA . ILE A 1 92 ? -4.842 -6.168 6.243 1.00 96.06 92 ILE A CA 1
ATOM 700 C C . ILE A 1 92 ? -4.736 -7.175 7.374 1.00 96.06 92 ILE A C 1
ATOM 702 O O . ILE A 1 92 ? -5.401 -8.214 7.338 1.00 96.06 92 ILE A O 1
ATOM 706 N N . TYR A 1 93 ? -3.962 -6.822 8.389 1.00 96.25 93 TYR A N 1
ATOM 707 C CA . TYR A 1 93 ? -3.712 -7.647 9.560 1.00 96.25 93 TYR A CA 1
ATOM 708 C C . TYR A 1 93 ? -4.322 -7.020 10.810 1.00 96.25 93 TYR A C 1
ATOM 710 O O . TYR A 1 93 ? -4.522 -5.802 10.893 1.00 96.25 93 TYR A O 1
ATOM 718 N N . ASP A 1 94 ? -4.616 -7.861 11.794 1.00 95.56 94 ASP A N 1
ATOM 719 C CA . ASP A 1 94 ? -4.747 -7.411 13.173 1.00 95.56 94 ASP A CA 1
ATOM 720 C C . ASP A 1 94 ? -3.367 -6.956 13.672 1.00 95.56 94 ASP A C 1
ATOM 722 O O . ASP A 1 94 ? -2.414 -7.728 13.633 1.00 95.56 94 ASP A O 1
ATOM 726 N N . ASP A 1 95 ? -3.258 -5.711 14.136 1.00 91.94 95 ASP A N 1
ATOM 727 C CA . ASP A 1 95 ? -1.974 -5.096 14.523 1.00 91.94 95 ASP A CA 1
ATOM 728 C C . ASP A 1 95 ? -1.342 -5.747 15.772 1.00 91.94 95 ASP A C 1
ATOM 730 O O . ASP A 1 95 ? -0.168 -5.535 16.065 1.00 91.94 95 ASP A O 1
ATOM 734 N N . GLN A 1 96 ? -2.103 -6.554 16.522 1.00 92.69 96 GLN A N 1
ATOM 735 C CA . GLN A 1 96 ? -1.604 -7.253 17.706 1.00 92.69 96 GLN A CA 1
ATOM 736 C C . GLN A 1 96 ? -1.333 -8.732 17.445 1.00 92.69 96 GLN A C 1
ATOM 738 O O . GLN A 1 96 ? -0.289 -9.238 17.861 1.00 92.69 96 GLN A O 1
ATOM 743 N N . SER A 1 97 ? -2.271 -9.444 16.814 1.00 95.31 97 SER A N 1
ATOM 744 C CA . SER A 1 97 ? -2.119 -10.886 16.580 1.00 95.31 97 SER A CA 1
ATOM 745 C C . SER A 1 97 ? -1.403 -11.229 15.276 1.00 95.31 97 SER A C 1
ATOM 747 O O . SER A 1 97 ? -0.957 -12.365 15.132 1.00 95.31 97 SER A O 1
ATOM 749 N N . TYR A 1 98 ? -1.273 -10.272 14.351 1.00 91.12 98 TYR A N 1
ATOM 750 C CA . TYR A 1 98 ? -0.798 -10.473 12.976 1.00 91.12 98 TYR A CA 1
ATOM 751 C C . TYR A 1 98 ? -1.665 -11.435 12.149 1.00 91.12 98 TYR A C 1
ATOM 753 O O . TYR A 1 98 ? -1.263 -11.869 11.069 1.00 91.12 98 TYR A O 1
ATOM 761 N N . ASP A 1 99 ? -2.880 -11.745 12.612 1.00 95.56 99 ASP A N 1
ATOM 762 C CA . ASP A 1 99 ? -3.825 -12.535 11.830 1.00 95.56 99 ASP A CA 1
ATOM 763 C C . ASP A 1 99 ? -4.267 -11.742 10.599 1.00 95.56 99 ASP A C 1
ATOM 765 O O . ASP A 1 99 ? -4.694 -10.588 10.705 1.00 95.56 99 ASP A O 1
ATOM 769 N N . THR A 1 100 ? -4.226 -12.372 9.426 1.00 96.50 100 THR A N 1
ATOM 770 C CA . THR A 1 100 ? -4.793 -11.787 8.209 1.00 96.50 100 THR A CA 1
ATOM 771 C C . THR A 1 100 ? -6.308 -11.659 8.356 1.00 96.50 100 THR A C 1
ATOM 773 O O . THR A 1 100 ? -7.027 -12.648 8.493 1.00 96.50 100 THR A O 1
ATOM 776 N N . LEU A 1 101 ? -6.804 -10.425 8.297 1.00 95.00 101 LEU A N 1
ATOM 777 C CA . LEU A 1 101 ? -8.224 -10.103 8.414 1.00 95.00 101 LEU A CA 1
ATOM 778 C C . LEU A 1 101 ? -8.893 -10.013 7.045 1.00 95.00 101 LEU A C 1
ATOM 780 O O . LEU A 1 101 ? -10.011 -10.494 6.860 1.00 95.00 101 LEU A O 1
ATOM 784 N N . ILE A 1 102 ? -8.244 -9.322 6.103 1.00 94.50 102 ILE A N 1
ATOM 785 C CA . ILE A 1 102 ? -8.800 -9.015 4.784 1.00 94.50 102 ILE A CA 1
ATOM 786 C C . ILE A 1 102 ? -7.670 -8.977 3.765 1.00 94.50 102 ILE A C 1
ATOM 788 O O . ILE A 1 102 ? -6.647 -8.337 3.986 1.00 94.50 102 ILE A O 1
ATOM 792 N N . GLU A 1 103 ? -7.921 -9.565 2.603 1.00 96.12 103 GLU A N 1
ATOM 793 C CA . GLU A 1 103 ? -7.138 -9.324 1.399 1.00 96.12 103 GLU A CA 1
ATOM 794 C C . GLU A 1 103 ? -8.017 -8.638 0.356 1.00 96.12 103 GLU A C 1
ATOM 796 O O . GLU A 1 103 ? -9.152 -9.059 0.111 1.00 96.12 103 GLU A O 1
ATOM 801 N N . LYS A 1 104 ? -7.523 -7.559 -0.252 1.00 94.88 104 LYS A N 1
ATOM 802 C CA . LYS A 1 104 ? -8.294 -6.788 -1.227 1.00 94.88 104 LYS A CA 1
ATOM 803 C C . LYS A 1 104 ? -7.446 -6.420 -2.446 1.00 94.88 104 LYS A C 1
ATOM 805 O O . LYS 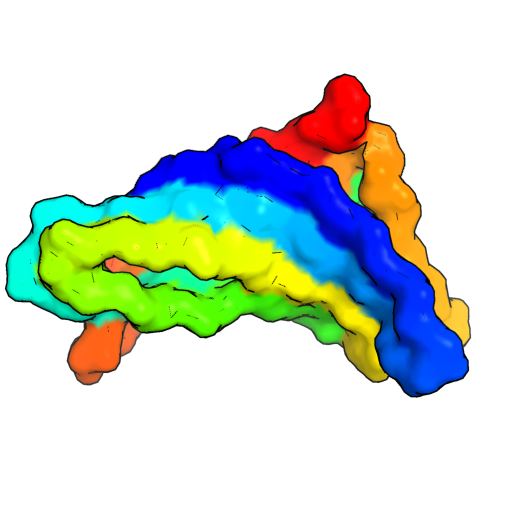A 1 104 ? -6.562 -5.578 -2.306 1.00 94.88 104 LYS A O 1
ATOM 810 N N . PRO A 1 105 ? -7.743 -6.960 -3.641 1.00 96.31 105 PRO A N 1
ATOM 811 C CA . PRO A 1 105 ? -7.057 -6.547 -4.857 1.00 96.31 105 PRO A CA 1
ATOM 812 C C . PRO A 1 105 ? -7.401 -5.099 -5.227 1.00 96.31 105 PRO A C 1
ATOM 814 O O . PRO A 1 105 ? -8.492 -4.598 -4.919 1.00 96.31 105 PRO A O 1
ATOM 817 N N . PHE A 1 106 ? -6.483 -4.440 -5.924 1.00 94.75 106 PHE A N 1
ATOM 818 C CA . PHE A 1 106 ? -6.686 -3.130 -6.525 1.00 94.75 106 PHE A CA 1
ATOM 819 C C . PHE A 1 106 ? -6.072 -3.064 -7.926 1.00 94.75 106 PHE A C 1
ATOM 821 O O . PHE A 1 106 ? -5.130 -3.782 -8.249 1.00 94.75 106 PHE A O 1
ATOM 828 N N . ASN A 1 107 ? -6.633 -2.181 -8.747 1.00 95.00 107 ASN A N 1
ATOM 829 C CA . ASN A 1 107 ? -6.148 -1.842 -10.077 1.00 95.00 107 ASN A CA 1
ATOM 830 C C . ASN A 1 107 ? -6.401 -0.346 -10.285 1.00 95.00 107 ASN A C 1
ATOM 832 O O . ASN A 1 107 ? -7.540 0.117 -10.150 1.00 95.00 107 ASN A O 1
ATOM 836 N N . VAL A 1 108 ? -5.338 0.405 -10.549 1.00 94.69 108 VAL A N 1
ATOM 837 C CA . VAL A 1 108 ? -5.367 1.845 -10.788 1.00 94.69 108 VAL A CA 1
ATOM 838 C C . VAL A 1 108 ? -4.851 2.099 -12.187 1.00 94.69 108 VAL A C 1
ATOM 840 O O . VAL A 1 108 ? -3.669 1.910 -12.450 1.00 94.69 108 VAL A O 1
ATOM 843 N N . LYS A 1 109 ? -5.722 2.589 -13.066 1.00 92.94 109 LYS A N 1
ATOM 844 C CA . LYS A 1 109 ? -5.307 3.085 -14.377 1.00 92.94 109 LYS A CA 1
ATOM 845 C C . LYS A 1 109 ? -4.682 4.467 -14.238 1.00 92.94 109 LYS A C 1
ATOM 847 O O . LYS A 1 109 ? -5.235 5.323 -13.547 1.00 92.94 109 LYS A O 1
ATOM 852 N N . LEU A 1 110 ? -3.552 4.672 -14.905 1.00 86.38 110 LEU A N 1
ATOM 853 C CA . LEU A 1 110 ? -2.824 5.942 -14.923 1.00 86.38 110 LEU A CA 1
ATOM 854 C C . LEU A 1 110 ? -3.215 6.822 -16.130 1.00 86.38 110 LEU A C 1
ATOM 856 O O . LEU A 1 110 ? -2.906 8.014 -16.138 1.00 86.38 110 LEU A O 1
ATOM 860 N N . LYS A 1 111 ? -3.936 6.249 -17.110 1.00 73.38 111 LYS A N 1
ATOM 861 C CA . LYS A 1 111 ? -4.523 6.909 -18.289 1.00 73.38 111 LYS A CA 1
ATOM 862 C C . LYS A 1 111 ? -5.979 6.495 -18.512 1.00 73.38 111 LYS A C 1
ATOM 864 O O . LYS A 1 111 ? -6.309 5.307 -18.280 1.00 73.38 111 LYS A O 1
#

Sequence (111 aa):
MVITGFSTYKGAIFGETAKLLVEITNKSDRAISVHADHISVDGVMADDVSFLDETVAAKKTAKTDITFDELLVEKGKEMPKFEEAIEGKFTIYDDQSYDTLIEKPFNVKLK

Radius of gyration: 14.53 Å; chains: 1; bounding box: 36×28×36 Å

pLDDT: mean 91.65, std 8.15, range [57.28, 98.12]

Secondary structure (DSSP, 8-state):
-EEEEEEEEEETTTEEEEEEEEEEE--SSS-EEEEEEEEEETTEE-TTTEE-EEEE-TT-EE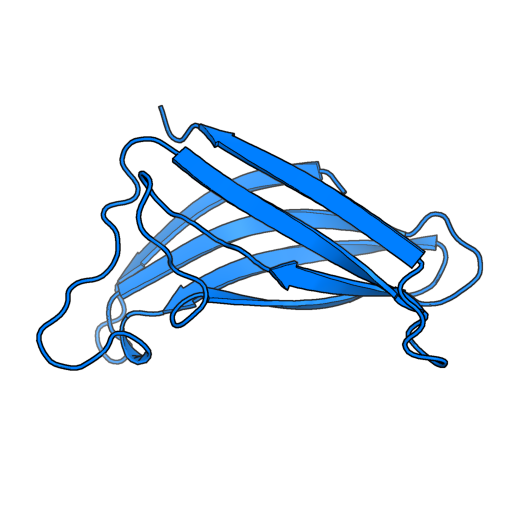EEEEEEEGGGSPBTB-----SSEEEEEEEEEETTT--EEEEEEEEEE--

Foldseek 3Di:
DDWDDKDKDADPPFGIKIWGKDKDFAADQAKKWKWWPQKDAPNHGQRQQWIDIDIDGHRDMDIDITMGGQVSDDPPDGGHPNQFKIWTWMFMARPPPRDTDDIGIDIGTPD